Protein AF-A0A9E5P8P9-F1 (afdb_monomer_lite)

Secondary structure (DSSP, 8-state):
-HHHHHHHHHHHHHHSTT----B-----EE-TTT--EE-SSHHHHHHHHHHHHHHHHTT--BEEE-S----SSSSHHHHHHHHHHHHHHHHHT-SEEET-SS--GGGT--

Foldseek 3Di:
DQVVLVVVVVVVCVVPNPPDDASEDQDWDADPVPRATALFDPVNLQVQLVQLLVCVVVVGQHEGEALAELDPDPDPRSVVRRVSSVVSCVVSPHRHYPPNDDHYNRNPND

Sequence (110 aa):
STAETLAALVEVNVLAPGHPMIFSNWPFVIDLRTGAFSGSGGEISLLNAAAAQIANHLGLPSGVAASMADAKAVDAQMGSEKALSALAAGLAGGNMIYESSGMMASLLGV

Radius of gyration: 14.92 Å; chains: 1; bounding box: 32×27×44 Å

Structure (mmCIF, N/CA/C/O backbone):
data_AF-A0A9E5P8P9-F1
#
_entry.id   AF-A0A9E5P8P9-F1
#
loop_
_atom_site.group_PDB
_atom_site.id
_atom_site.type_symbol
_atom_site.label_atom_id
_atom_site.label_alt_id
_atom_site.label_comp_id
_atom_site.label_asym_id
_atom_site.label_entity_id
_atom_site.label_seq_id
_atom_site.pdbx_PDB_ins_code
_atom_site.Cartn_x
_atom_site.Cartn_y
_atom_site.Cartn_z
_atom_site.occupancy
_atom_site.B_iso_or_equiv
_atom_site.auth_seq_id
_atom_site.auth_comp_id
_atom_site.auth_asym_id
_atom_site.auth_atom_id
_atom_site.pdbx_PDB_model_num
ATOM 1 N N . SER A 1 1 ? -9.403 -5.961 1.887 1.00 85.31 1 SER A N 1
ATOM 2 C CA . SER A 1 1 ? -10.479 -4.953 1.721 1.00 85.31 1 SER A CA 1
ATOM 3 C C . SER A 1 1 ? -10.549 -4.043 2.946 1.00 85.31 1 SER A C 1
ATOM 5 O O . SER A 1 1 ? -10.309 -4.532 4.040 1.00 85.31 1 SER A O 1
ATOM 7 N N . THR A 1 2 ? -10.895 -2.750 2.818 1.00 94.12 2 THR A N 1
ATOM 8 C CA . THR A 1 2 ? -11.084 -1.847 3.983 1.00 94.12 2 THR A CA 1
ATOM 9 C C . THR A 1 2 ? -12.104 -2.403 4.978 1.00 94.12 2 THR A C 1
ATOM 11 O O . THR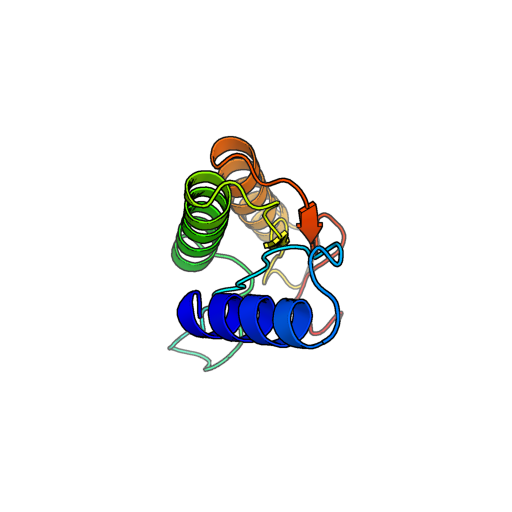 A 1 2 ? -11.887 -2.331 6.184 1.00 94.12 2 THR A O 1
ATOM 14 N N . ALA A 1 3 ? -13.189 -3.005 4.480 1.00 95.50 3 ALA A N 1
ATOM 15 C CA . ALA A 1 3 ? -14.208 -3.624 5.325 1.00 95.50 3 ALA A CA 1
ATOM 16 C C . ALA A 1 3 ? -13.649 -4.798 6.146 1.00 95.50 3 ALA A C 1
ATOM 18 O O . ALA A 1 3 ? -13.954 -4.917 7.328 1.00 95.50 3 ALA A O 1
ATOM 19 N N . GLU A 1 4 ? -12.789 -5.627 5.550 1.00 95.50 4 GLU A N 1
ATOM 20 C CA . GLU A 1 4 ? -12.144 -6.749 6.247 1.00 95.50 4 GLU A CA 1
ATOM 21 C C . GLU A 1 4 ? -11.193 -6.253 7.339 1.00 95.50 4 GLU A C 1
ATOM 23 O O . GLU A 1 4 ? -11.233 -6.745 8.462 1.00 95.50 4 GLU A O 1
ATOM 28 N N . THR A 1 5 ? -10.372 -5.241 7.045 1.00 95.31 5 THR A N 1
ATOM 29 C CA . THR A 1 5 ? -9.432 -4.687 8.030 1.00 95.31 5 THR A CA 1
ATOM 30 C C . THR A 1 5 ? -10.166 -3.990 9.181 1.00 95.31 5 THR A C 1
ATOM 32 O O . THR A 1 5 ? -9.739 -4.092 10.329 1.00 95.31 5 THR A O 1
ATOM 35 N N . LEU A 1 6 ? -11.308 -3.343 8.914 1.00 96.00 6 LEU A N 1
ATOM 36 C CA . LEU A 1 6 ? -12.192 -2.816 9.960 1.00 96.00 6 LEU A CA 1
ATOM 37 C C . LEU A 1 6 ? -12.826 -3.929 10.799 1.00 96.00 6 LEU A C 1
ATOM 39 O O . LEU A 1 6 ? -12.894 -3.797 12.018 1.00 96.00 6 LEU A O 1
ATOM 43 N N . ALA A 1 7 ? -13.265 -5.025 10.179 1.00 96.81 7 ALA A N 1
ATOM 44 C CA . ALA A 1 7 ? -13.801 -6.167 10.914 1.00 96.81 7 ALA A CA 1
ATOM 45 C C . ALA A 1 7 ? -12.744 -6.762 11.860 1.00 96.81 7 ALA A C 1
ATOM 47 O O . ALA A 1 7 ? -13.033 -6.965 13.037 1.00 96.81 7 ALA A O 1
ATOM 48 N N . ALA A 1 8 ? -11.506 -6.932 11.384 1.00 95.62 8 ALA A N 1
ATOM 49 C CA . ALA A 1 8 ? -10.387 -7.386 12.208 1.00 95.62 8 ALA A CA 1
ATOM 50 C C . ALA A 1 8 ? -10.059 -6.402 13.346 1.00 95.62 8 ALA A C 1
ATOM 52 O O . ALA A 1 8 ? -9.803 -6.822 14.472 1.00 95.62 8 ALA A O 1
ATOM 53 N N . LEU A 1 9 ? -10.113 -5.087 13.090 1.00 96.06 9 LEU A N 1
ATOM 54 C CA . LEU A 1 9 ? -9.957 -4.069 14.136 1.00 96.06 9 LEU A CA 1
ATOM 55 C C . 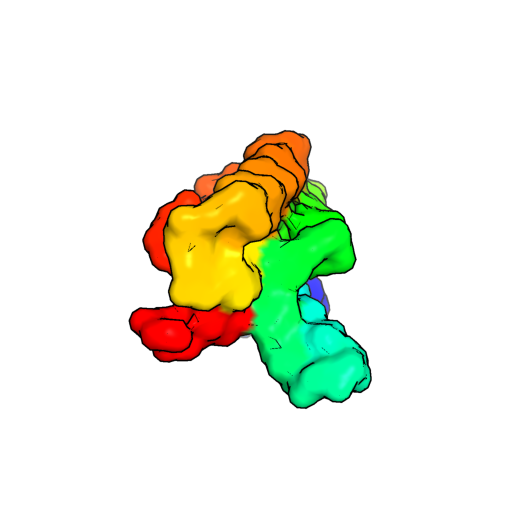LEU A 1 9 ? -11.002 -4.226 15.241 1.00 96.06 9 LEU A C 1
ATOM 57 O O . LEU A 1 9 ? -10.662 -4.198 16.423 1.00 96.06 9 LEU A O 1
ATOM 61 N N . VAL A 1 10 ? -12.267 -4.389 14.853 1.00 96.44 10 VAL A N 1
ATOM 62 C CA . VAL A 1 10 ? -13.372 -4.579 15.795 1.00 96.44 10 VAL A CA 1
ATOM 63 C C . VAL A 1 10 ? -13.174 -5.864 16.592 1.00 96.44 10 VAL A C 1
ATOM 65 O O . VAL A 1 10 ? -13.304 -5.832 17.811 1.00 96.44 10 VAL A O 1
ATOM 68 N N . GLU A 1 11 ? -12.809 -6.966 15.939 1.00 97.25 11 GLU A N 1
ATOM 69 C CA . GLU A 1 11 ? -12.560 -8.253 16.595 1.00 97.25 11 GLU A CA 1
ATOM 70 C C . GLU A 1 11 ? -11.446 -8.161 17.647 1.00 97.25 11 GLU A C 1
ATOM 72 O O . GLU A 1 11 ? -11.648 -8.543 18.802 1.00 97.25 11 GLU A O 1
ATOM 77 N N . VAL A 1 12 ? -10.299 -7.573 17.292 1.00 97.06 12 VAL A N 1
ATOM 78 C CA . VAL A 1 12 ? -9.187 -7.351 18.231 1.00 97.06 12 VAL A CA 1
ATOM 79 C C . VAL A 1 12 ? -9.640 -6.498 19.414 1.00 97.06 12 VAL A C 1
ATOM 81 O O . VAL A 1 12 ? -9.337 -6.818 20.563 1.00 97.06 12 VAL A O 1
ATOM 84 N N . ASN A 1 13 ? -10.416 -5.444 19.158 1.00 96.31 13 ASN A N 1
ATOM 85 C CA . ASN A 1 13 ? -10.883 -4.543 20.205 1.00 96.31 13 ASN A CA 1
ATOM 86 C C . ASN A 1 13 ? -11.969 -5.169 21.105 1.00 96.31 13 ASN A C 1
ATOM 88 O O . ASN A 1 13 ? -12.115 -4.750 22.251 1.00 96.31 13 ASN A O 1
ATOM 92 N N . VAL A 1 14 ? -12.711 -6.175 20.623 1.00 97.94 14 VAL A N 1
ATOM 93 C CA . VAL A 1 14 ? -13.634 -6.982 21.446 1.00 97.94 14 VAL A CA 1
ATOM 94 C C . VAL A 1 14 ? -12.857 -7.866 22.424 1.00 97.94 14 VAL A C 1
ATOM 96 O O . VAL A 1 14 ? -13.271 -8.006 23.573 1.00 97.94 14 VAL A O 1
ATOM 99 N N . LEU A 1 15 ? -11.731 -8.443 21.993 1.00 97.88 15 LEU A N 1
ATOM 100 C CA . LEU A 1 15 ? -10.892 -9.301 22.836 1.00 97.88 15 LEU A CA 1
ATOM 101 C C . LEU A 1 15 ? -10.042 -8.501 23.831 1.00 97.88 15 LEU A C 1
ATOM 103 O O . LEU A 1 15 ? -9.922 -8.881 24.995 1.00 97.88 15 LEU A O 1
ATOM 107 N N . ALA A 1 16 ? -9.444 -7.402 23.374 1.00 97.62 16 ALA A N 1
ATOM 108 C CA . ALA A 1 16 ? -8.582 -6.538 24.166 1.00 97.62 16 ALA A CA 1
ATOM 109 C C . ALA A 1 16 ? -8.785 -5.070 23.750 1.00 97.62 16 ALA A C 1
ATOM 111 O O . ALA A 1 16 ? -8.144 -4.597 22.804 1.00 97.62 16 ALA A O 1
ATOM 112 N N . PRO A 1 17 ? -9.661 -4.325 24.450 1.00 97.06 17 PRO A N 1
ATOM 113 C CA . PRO A 1 17 ? -9.920 -2.927 24.137 1.00 97.06 17 PRO A CA 1
ATOM 114 C C . PRO A 1 17 ? -8.641 -2.083 24.138 1.00 97.06 17 PRO A C 1
ATOM 116 O O . PRO A 1 17 ? -7.875 -2.098 25.101 1.00 97.06 17 PRO A O 1
ATOM 119 N N . GLY A 1 18 ? -8.419 -1.332 23.058 1.00 93.69 18 GLY A N 1
ATOM 120 C CA . GLY A 1 18 ? -7.250 -0.464 22.899 1.00 93.69 18 GLY A CA 1
ATOM 121 C C . GLY A 1 18 ? -5.945 -1.185 22.546 1.00 93.69 18 GLY A C 1
ATOM 122 O O . GLY A 1 18 ? -4.882 -0.570 22.639 1.00 93.69 18 GLY A O 1
ATOM 123 N N . HIS A 1 19 ? -5.988 -2.464 22.153 1.00 96.50 19 HIS A N 1
ATOM 124 C CA . HIS A 1 19 ? -4.787 -3.176 21.718 1.00 96.50 19 HIS A CA 1
ATOM 125 C C . HIS A 1 19 ? -4.136 -2.487 20.498 1.00 96.50 19 HIS A C 1
ATOM 127 O O . HIS A 1 19 ? -4.839 -2.183 19.530 1.00 96.50 19 HIS A O 1
ATOM 133 N N . PRO A 1 20 ? -2.809 -2.245 20.506 1.00 93.88 20 PRO A N 1
ATOM 134 C CA . PRO A 1 20 ? -2.119 -1.623 19.379 1.00 93.88 20 PRO A CA 1
ATOM 135 C C . PRO A 1 20 ? -2.242 -2.457 18.103 1.00 93.88 20 PRO A C 1
ATOM 137 O O . PRO A 1 20 ? -1.954 -3.652 18.105 1.00 93.88 20 PRO A O 1
ATOM 140 N N . MET A 1 21 ? -2.626 -1.825 16.996 1.00 93.94 21 MET A N 1
ATOM 141 C CA . MET A 1 21 ? -2.758 -2.493 15.703 1.00 93.94 21 MET A CA 1
ATOM 142 C C . MET A 1 21 ? -2.446 -1.528 14.557 1.00 93.94 21 MET A C 1
ATOM 144 O O . MET A 1 21 ? -2.665 -0.323 14.674 1.00 93.94 21 MET A O 1
ATOM 148 N N . ILE A 1 22 ? -1.910 -2.065 13.460 1.00 94.88 22 ILE A N 1
ATOM 149 C CA . ILE A 1 22 ? -1.622 -1.321 12.230 1.00 94.88 22 ILE A CA 1
ATOM 150 C C . ILE A 1 22 ? -2.722 -1.615 11.222 1.00 94.88 22 ILE A C 1
ATOM 152 O O . ILE A 1 22 ? -2.899 -2.761 10.805 1.00 94.88 22 ILE A O 1
ATOM 156 N N . PHE A 1 23 ? -3.439 -0.574 10.805 1.00 95.56 23 PHE A N 1
ATOM 157 C CA . PHE A 1 23 ? -4.502 -0.699 9.824 1.00 95.56 23 PHE A CA 1
ATOM 158 C C . PHE A 1 23 ? -3.888 -0.891 8.438 1.00 95.56 23 PHE A C 1
ATOM 160 O O . PHE A 1 23 ? -3.468 0.060 7.778 1.00 95.56 23 PHE A O 1
ATOM 167 N N . SER A 1 24 ? -3.798 -2.152 8.025 1.00 91.31 24 SER A N 1
ATOM 168 C CA . SER A 1 24 ? -3.044 -2.565 6.847 1.00 91.31 24 SER A CA 1
ATOM 169 C C . SER A 1 24 ? -3.953 -3.293 5.863 1.00 91.31 24 SER A C 1
ATOM 171 O O . SER A 1 24 ? -4.099 -4.514 5.905 1.00 91.31 24 SER A O 1
ATOM 173 N N . ASN A 1 25 ? -4.629 -2.543 4.991 1.00 87.50 25 ASN A N 1
ATOM 174 C CA . ASN A 1 25 ? -5.375 -3.125 3.880 1.00 87.50 25 ASN A CA 1
ATOM 175 C C . ASN A 1 25 ? -4.512 -3.058 2.617 1.00 87.50 25 ASN A C 1
ATOM 177 O O . ASN A 1 25 ? -4.305 -1.979 2.078 1.00 87.50 25 ASN A O 1
ATOM 181 N N . TRP A 1 26 ? -4.023 -4.203 2.137 1.00 87.88 26 TRP A N 1
ATOM 182 C CA . TRP A 1 26 ? -3.197 -4.266 0.927 1.00 87.88 26 TRP A CA 1
ATOM 183 C C . TRP A 1 26 ? -4.034 -4.670 -0.283 1.00 87.88 26 TRP A C 1
ATOM 185 O O . TRP A 1 26 ? -4.384 -5.843 -0.437 1.00 87.88 26 TRP A O 1
ATOM 195 N N . PRO A 1 27 ? -4.409 -3.710 -1.138 1.00 89.00 27 PRO A N 1
ATOM 196 C CA . PRO A 1 27 ? -4.988 -4.027 -2.426 1.00 89.00 27 PRO A CA 1
ATOM 197 C C . PRO A 1 27 ? -3.895 -4.522 -3.375 1.0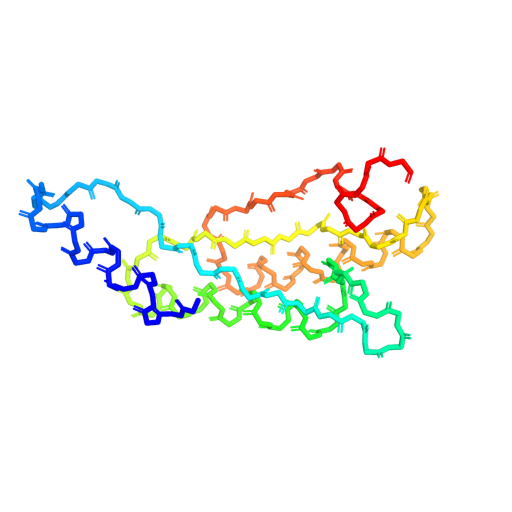0 89.00 27 PRO A C 1
ATOM 199 O O . PRO A 1 27 ? -2.854 -3.886 -3.543 1.00 89.00 27 PRO A O 1
ATOM 202 N N . PHE A 1 28 ? -4.170 -5.647 -4.024 1.00 88.44 28 PHE A N 1
ATOM 203 C CA . PHE A 1 28 ? -3.287 -6.250 -5.009 1.00 88.44 28 PHE A CA 1
ATOM 204 C C . PHE A 1 28 ? -3.941 -6.277 -6.383 1.00 88.44 28 PHE A C 1
ATOM 206 O O . PHE A 1 28 ? -5.166 -6.327 -6.505 1.00 88.44 28 PHE A O 1
ATOM 213 N N . VAL A 1 29 ? -3.099 -6.248 -7.411 1.00 91.38 29 VAL A N 1
ATOM 214 C CA . VAL A 1 29 ? -3.500 -6.257 -8.815 1.00 91.38 29 VAL A CA 1
ATOM 215 C C . VAL A 1 29 ? -2.923 -7.501 -9.481 1.00 91.38 29 VAL A C 1
ATOM 217 O O . VAL A 1 29 ? -1.864 -7.999 -9.097 1.00 91.38 29 VAL A O 1
ATOM 220 N N . ILE A 1 30 ? -3.648 -8.013 -10.470 1.00 92.44 30 ILE A N 1
ATOM 221 C CA . ILE A 1 30 ? -3.205 -9.114 -11.323 1.00 92.44 30 ILE A CA 1
ATOM 222 C C . ILE A 1 30 ? -2.962 -8.594 -12.740 1.00 92.44 30 ILE A C 1
ATOM 224 O O . ILE A 1 30 ? -3.735 -7.778 -13.245 1.00 92.44 30 ILE A O 1
ATOM 228 N N . ASP A 1 31 ? -1.918 -9.087 -13.400 1.00 90.31 31 ASP A N 1
ATOM 229 C CA . ASP A 1 31 ? -1.745 -8.889 -14.839 1.00 90.31 31 ASP A CA 1
ATOM 230 C C . ASP A 1 31 ? -2.768 -9.771 -15.570 1.00 90.31 31 ASP A C 1
ATOM 232 O O . ASP A 1 31 ? -2.689 -10.997 -15.541 1.00 90.31 31 ASP A O 1
ATOM 236 N N . LEU A 1 32 ? -3.733 -9.154 -16.255 1.00 92.81 32 LEU A N 1
ATOM 237 C CA . LEU A 1 32 ? -4.812 -9.865 -16.951 1.00 92.81 32 LEU A CA 1
ATOM 238 C C . LEU A 1 32 ? -4.339 -10.736 -18.124 1.00 92.81 32 LEU A C 1
ATOM 240 O O . LEU A 1 32 ? -5.057 -11.645 -18.535 1.00 92.81 32 LEU A O 1
ATOM 244 N N . ARG A 1 33 ? -3.153 -10.478 -18.681 1.00 91.31 33 ARG A N 1
ATOM 245 C CA . ARG A 1 33 ? -2.585 -11.273 -19.777 1.00 91.31 33 ARG A CA 1
ATOM 246 C C . ARG A 1 33 ? -1.921 -12.546 -19.265 1.00 91.31 33 ARG A C 1
ATOM 248 O O . ARG A 1 33 ? -1.975 -13.563 -19.949 1.00 91.31 33 ARG A O 1
ATOM 255 N N . THR A 1 34 ? -1.260 -12.483 -18.111 1.00 89.44 34 THR A N 1
ATOM 256 C CA . THR A 1 34 ? -0.475 -13.608 -17.570 1.00 89.44 34 THR A CA 1
ATOM 257 C C . THR A 1 34 ? -1.164 -14.318 -16.407 1.00 89.44 34 THR A C 1
ATOM 259 O O . THR A 1 34 ? -0.809 -15.449 -16.088 1.00 89.44 34 THR A O 1
ATOM 262 N N . GLY A 1 35 ? -2.143 -13.671 -15.772 1.00 88.94 35 GLY A N 1
ATOM 263 C CA . GLY A 1 35 ? -2.756 -14.103 -14.518 1.00 88.94 35 GLY A CA 1
ATOM 264 C C . GLY A 1 35 ? -1.828 -13.982 -13.306 1.00 88.94 35 GLY A C 1
ATOM 265 O O . GLY A 1 35 ? -2.205 -14.405 -12.215 1.00 88.94 35 GLY A O 1
ATOM 266 N N . ALA A 1 36 ? -0.617 -13.444 -13.482 1.00 87.75 36 ALA A N 1
ATOM 267 C CA . ALA A 1 36 ? 0.360 -13.321 -12.414 1.00 87.75 36 ALA A CA 1
ATOM 268 C C . ALA A 1 36 ? 0.022 -12.154 -11.479 1.00 87.75 36 ALA A C 1
ATOM 270 O O . ALA A 1 36 ? -0.651 -11.191 -11.855 1.00 87.75 36 ALA A O 1
ATOM 271 N N . PHE A 1 37 ? 0.537 -12.238 -10.256 1.00 88.06 37 PHE A N 1
ATOM 272 C CA . PHE A 1 37 ? 0.584 -11.100 -9.353 1.00 88.06 37 PHE A CA 1
ATOM 273 C C . PHE A 1 37 ? 1.392 -9.953 -9.984 1.00 88.06 37 PHE A C 1
ATOM 275 O O . PHE A 1 37 ? 2.481 -10.192 -10.499 1.00 88.06 37 PHE A O 1
ATOM 282 N N . SER A 1 38 ? 0.861 -8.730 -9.922 1.00 88.12 38 SER A N 1
ATOM 283 C CA . SER A 1 38 ? 1.548 -7.505 -10.340 1.00 88.12 38 SER A CA 1
ATOM 284 C C . SER A 1 38 ? 1.847 -6.684 -9.091 1.00 88.12 38 SER A C 1
ATOM 286 O O . SER A 1 38 ? 0.949 -6.061 -8.520 1.00 88.12 38 SER A O 1
ATOM 288 N N . GLY A 1 39 ? 3.101 -6.721 -8.638 1.00 84.31 39 GLY A N 1
ATOM 289 C CA . GLY A 1 39 ? 3.570 -5.954 -7.481 1.00 84.31 39 GLY A CA 1
ATOM 290 C C . GLY A 1 39 ? 3.822 -4.489 -7.804 1.00 84.31 39 GLY A C 1
ATOM 291 O O . GLY A 1 39 ? 3.903 -3.659 -6.903 1.00 84.31 39 GLY A O 1
ATOM 292 N N . SER A 1 40 ? 3.915 -4.162 -9.086 1.00 80.88 40 SER A N 1
ATOM 293 C CA . SER A 1 40 ? 4.145 -2.817 -9.577 1.00 80.88 40 SER A CA 1
ATOM 294 C C . SER A 1 40 ? 3.063 -2.386 -10.569 1.00 80.88 40 SER A C 1
ATOM 296 O O . SER A 1 40 ? 2.175 -3.161 -10.933 1.00 80.88 40 SER A O 1
ATOM 298 N N . GLY A 1 41 ? 3.101 -1.110 -10.958 1.00 88.56 41 GLY A N 1
ATOM 299 C CA . GLY A 1 41 ? 2.133 -0.502 -11.870 1.00 88.56 41 GLY A CA 1
ATOM 300 C C . GLY A 1 41 ? 1.407 0.700 -11.270 1.00 88.56 41 GLY A C 1
ATOM 301 O O . GLY A 1 41 ? 1.507 1.000 -10.073 1.00 88.56 41 GLY A O 1
ATOM 302 N N . GLY A 1 42 ? 0.681 1.420 -12.124 1.00 92.00 42 GLY A N 1
ATOM 303 C CA . GLY A 1 42 ? -0.067 2.609 -11.718 1.00 92.00 42 GLY A CA 1
ATOM 304 C C . GLY A 1 42 ? -1.258 2.257 -10.831 1.00 92.00 42 GLY A C 1
ATOM 305 O O . GLY A 1 42 ? -1.506 2.928 -9.833 1.00 92.00 42 GLY A O 1
ATOM 306 N N . GLU A 1 43 ? -1.946 1.165 -11.152 1.00 93.31 43 GLU A N 1
ATOM 307 C CA . GLU A 1 43 ? -3.123 0.671 -10.447 1.00 93.31 43 GLU A CA 1
ATOM 308 C C . GLU A 1 43 ? -2.782 0.306 -9.004 1.00 93.31 43 GLU A C 1
ATOM 310 O O . GLU A 1 43 ? -3.400 0.828 -8.077 1.00 93.31 43 GLU A O 1
ATOM 315 N N . ILE A 1 44 ? -1.760 -0.530 -8.788 1.00 92.81 44 ILE A N 1
ATOM 316 C CA . ILE A 1 44 ? -1.366 -0.937 -7.435 1.00 92.81 44 ILE A CA 1
ATOM 317 C C . ILE A 1 44 ? -0.808 0.238 -6.622 1.00 92.81 44 ILE A C 1
ATOM 319 O O . ILE A 1 44 ? -1.103 0.347 -5.430 1.00 92.81 44 ILE A O 1
ATOM 323 N N . SER A 1 45 ? -0.076 1.159 -7.261 1.00 94.06 45 SER A N 1
ATOM 324 C CA . SER A 1 45 ? 0.446 2.367 -6.607 1.00 94.06 45 SER A CA 1
ATOM 325 C C . SER A 1 45 ? -0.686 3.295 -6.158 1.00 94.06 45 SER A C 1
ATOM 327 O O . SER A 1 45 ? -0.686 3.768 -5.022 1.00 94.06 45 SER A O 1
ATOM 329 N N . LEU A 1 46 ? -1.686 3.519 -7.017 1.00 95.38 46 LEU A N 1
ATOM 330 C CA . LEU A 1 46 ? -2.866 4.323 -6.698 1.00 95.38 46 LEU A CA 1
ATOM 331 C C . LEU A 1 46 ? -3.695 3.683 -5.581 1.00 95.38 46 LEU A C 1
ATOM 333 O O . LEU A 1 46 ? -4.125 4.371 -4.657 1.00 95.38 46 LEU A O 1
ATOM 337 N N . LEU A 1 47 ? -3.907 2.368 -5.649 1.00 95.12 47 LEU A N 1
ATOM 338 C CA . LEU A 1 47 ? -4.691 1.640 -4.658 1.00 95.12 47 LEU A CA 1
ATOM 339 C C . LEU A 1 47 ? -4.016 1.648 -3.275 1.00 95.12 47 LEU A C 1
ATOM 341 O O . LEU A 1 47 ? -4.700 1.868 -2.276 1.00 95.12 47 LEU A O 1
ATOM 345 N N . ASN A 1 48 ? -2.692 1.472 -3.196 1.00 94.69 48 ASN A N 1
ATOM 346 C CA . ASN A 1 48 ? -1.957 1.563 -1.926 1.00 94.69 48 ASN A CA 1
ATOM 347 C C . ASN A 1 48 ? -1.900 3.002 -1.388 1.00 94.69 48 ASN A C 1
ATOM 349 O O . ASN A 1 48 ? -2.053 3.210 -0.185 1.00 94.69 48 ASN A O 1
ATOM 353 N N . ALA A 1 49 ? -1.772 4.010 -2.256 1.00 95.62 49 ALA A N 1
ATOM 354 C CA . ALA A 1 49 ? -1.891 5.410 -1.848 1.00 95.62 49 ALA A CA 1
ATOM 355 C C . ALA A 1 49 ? -3.282 5.717 -1.260 1.00 95.62 49 ALA A C 1
ATOM 357 O O . ALA A 1 49 ? -3.392 6.326 -0.196 1.00 95.62 49 ALA A O 1
ATOM 358 N N . ALA A 1 50 ? -4.351 5.237 -1.901 1.00 95.94 50 ALA A N 1
ATOM 359 C CA . ALA A 1 50 ? -5.709 5.369 -1.382 1.00 95.94 50 ALA A CA 1
ATOM 360 C C . ALA A 1 50 ? -5.891 4.624 -0.047 1.00 95.94 50 ALA A C 1
ATOM 362 O O . ALA A 1 50 ? -6.535 5.148 0.859 1.00 95.94 50 ALA A O 1
ATOM 363 N N . ALA A 1 51 ? -5.293 3.438 0.113 1.00 95.81 51 ALA A N 1
ATOM 364 C CA . ALA A 1 51 ? -5.312 2.697 1.375 1.00 95.81 51 ALA A CA 1
ATOM 365 C C . ALA A 1 51 ? -4.674 3.497 2.524 1.00 95.81 51 ALA A C 1
ATOM 367 O O . ALA A 1 51 ? -5.279 3.614 3.591 1.00 95.81 51 ALA A O 1
ATOM 368 N N . ALA A 1 52 ? -3.512 4.119 2.286 1.00 96.31 52 ALA A N 1
ATOM 369 C CA . ALA A 1 52 ? -2.878 5.005 3.262 1.00 96.31 52 ALA A CA 1
ATOM 370 C C . ALA A 1 52 ? -3.796 6.178 3.634 1.00 96.31 52 ALA A C 1
ATOM 372 O O . ALA A 1 52 ? -4.020 6.443 4.815 1.00 96.31 52 ALA A O 1
ATOM 373 N N . GLN A 1 53 ? -4.389 6.842 2.637 1.00 96.88 53 GLN A N 1
ATOM 374 C CA . GLN A 1 53 ? -5.297 7.968 2.868 1.00 96.88 53 GLN A CA 1
ATOM 375 C C . GLN A 1 53 ? -6.556 7.567 3.645 1.00 96.88 53 GLN A C 1
ATOM 377 O O . GLN A 1 53 ? -6.994 8.323 4.508 1.00 96.88 53 GLN A O 1
ATOM 382 N N . ILE A 1 54 ? -7.121 6.385 3.386 1.00 96.81 54 ILE A N 1
ATOM 383 C CA . ILE A 1 54 ? -8.274 5.865 4.132 1.00 96.81 54 ILE A CA 1
ATOM 384 C C . ILE A 1 54 ? -7.903 5.625 5.597 1.00 96.81 54 ILE A C 1
ATOM 386 O O . ILE A 1 54 ? -8.632 6.075 6.478 1.00 96.81 54 ILE A O 1
ATOM 390 N N . ALA A 1 55 ? -6.776 4.962 5.879 1.00 95.94 55 ALA A N 1
ATOM 391 C CA . ALA A 1 55 ? -6.361 4.726 7.263 1.00 95.94 55 ALA A CA 1
ATOM 392 C C .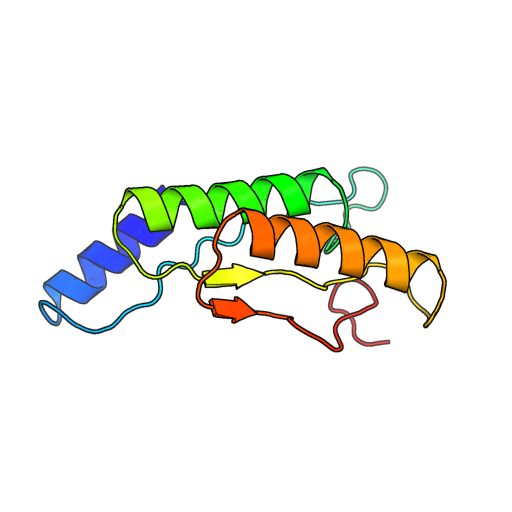 ALA A 1 55 ? -6.109 6.052 8.002 1.00 95.94 55 ALA A C 1
ATOM 394 O O . ALA A 1 55 ? -6.609 6.253 9.109 1.00 95.94 55 ALA A O 1
ATOM 395 N N . ASN A 1 56 ? -5.431 6.992 7.337 1.00 95.44 56 ASN 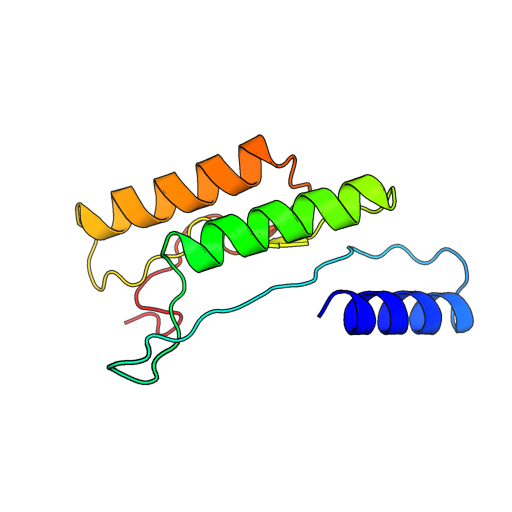A N 1
ATOM 396 C CA . ASN A 1 56 ? -5.174 8.331 7.861 1.00 95.44 56 ASN A CA 1
ATOM 397 C C . ASN A 1 56 ? -6.477 9.104 8.125 1.00 95.44 56 ASN A C 1
ATOM 399 O O . ASN A 1 56 ? -6.604 9.757 9.158 1.00 95.44 56 ASN A O 1
ATOM 403 N N . HIS A 1 57 ? -7.471 9.000 7.236 1.00 96.62 57 HIS A N 1
ATOM 404 C CA . HIS A 1 57 ? -8.791 9.608 7.427 1.00 96.62 57 HIS A CA 1
ATOM 405 C C . HIS A 1 57 ? -9.539 9.025 8.635 1.00 96.62 57 HIS A C 1
ATOM 407 O O . HIS A 1 57 ? -10.251 9.749 9.327 1.00 96.62 57 HIS A O 1
ATOM 413 N N . LEU A 1 58 ? -9.347 7.735 8.919 1.00 95.88 58 LEU A N 1
ATOM 414 C CA . LEU A 1 58 ? -9.887 7.065 10.103 1.00 95.88 58 LEU A CA 1
ATOM 415 C C . LEU A 1 58 ? -9.083 7.356 11.385 1.00 95.88 58 LEU A C 1
ATOM 417 O O . LEU A 1 58 ? -9.463 6.886 12.455 1.00 95.88 58 LEU A O 1
ATOM 421 N N . GLY A 1 59 ? -7.983 8.114 11.299 1.00 95.44 59 GLY A N 1
ATOM 422 C CA . GLY A 1 59 ? -7.096 8.387 12.431 1.00 95.44 59 GLY A CA 1
ATOM 423 C C . GLY A 1 59 ? -6.313 7.159 12.905 1.00 95.44 59 GLY A C 1
ATOM 424 O O . GLY A 1 59 ? -5.914 7.100 14.067 1.00 95.44 59 GLY A O 1
ATOM 425 N N . LEU A 1 60 ? -6.116 6.170 12.029 1.00 95.81 60 LEU A N 1
ATOM 426 C CA . LEU A 1 60 ? -5.426 4.917 12.328 1.00 95.81 60 LEU A CA 1
ATOM 427 C C . LEU A 1 60 ? -4.042 4.882 11.662 1.00 95.81 60 LEU A C 1
ATOM 429 O O . LEU A 1 60 ? -3.890 5.396 10.553 1.00 95.81 60 LEU A O 1
ATOM 433 N N . PRO A 1 61 ? -3.033 4.245 12.288 1.00 95.81 61 PRO A N 1
ATOM 434 C CA . PRO A 1 61 ? -1.727 4.070 11.664 1.00 95.81 61 PRO A CA 1
ATOM 435 C C . PRO A 1 61 ? -1.851 3.169 10.432 1.00 95.81 61 PRO A C 1
ATOM 437 O O . PRO A 1 61 ? -2.252 2.009 10.536 1.00 95.81 61 PRO A O 1
ATOM 440 N N . SER A 1 62 ? -1.495 3.708 9.269 1.00 95.62 62 SER A N 1
ATOM 441 C CA . SER A 1 62 ? -1.531 2.997 7.994 1.00 95.62 62 SER A CA 1
ATOM 442 C C . SER A 1 62 ? -0.393 1.987 7.857 1.00 95.62 62 SER A C 1
ATOM 444 O O . SER A 1 62 ? 0.764 2.260 8.188 1.00 95.62 62 SER A O 1
ATOM 446 N N . GLY A 1 63 ? -0.731 0.829 7.300 1.00 95.31 63 GLY A N 1
ATOM 447 C CA . GLY A 1 63 ? 0.207 -0.154 6.787 1.00 95.31 63 GLY A CA 1
ATOM 448 C C . GLY A 1 63 ? 0.005 -0.348 5.287 1.00 95.31 63 GLY A C 1
ATOM 449 O O . GLY A 1 63 ? -1.070 -0.765 4.863 1.00 95.31 63 GLY A O 1
ATOM 450 N N . VAL A 1 64 ? 1.015 -0.040 4.474 1.00 93.88 64 VAL A N 1
ATOM 451 C CA . VAL A 1 64 ? 0.913 -0.127 3.006 1.00 93.88 64 VAL A CA 1
ATOM 452 C C . VAL A 1 64 ? 2.164 -0.726 2.386 1.00 93.88 64 VAL A C 1
ATOM 454 O O . VAL A 1 64 ? 3.260 -0.589 2.931 1.00 93.88 64 VAL A O 1
ATOM 457 N N . ALA A 1 65 ? 2.007 -1.376 1.237 1.00 92.06 65 ALA A N 1
ATOM 458 C CA . ALA A 1 65 ? 3.133 -1.866 0.456 1.00 92.06 65 ALA A CA 1
ATOM 459 C C . ALA A 1 65 ? 3.622 -0.803 -0.532 1.00 92.06 65 ALA A C 1
ATOM 461 O O . ALA A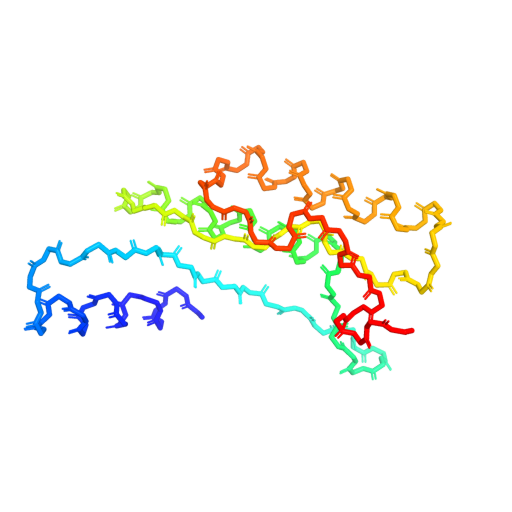 1 65 ? 2.825 -0.081 -1.137 1.00 92.06 65 ALA A O 1
ATOM 462 N N . ALA A 1 66 ? 4.938 -0.725 -0.710 1.00 92.75 66 ALA A N 1
ATOM 463 C CA . ALA A 1 66 ? 5.574 0.079 -1.746 1.00 92.75 66 ALA A CA 1
ATOM 464 C C . ALA A 1 66 ? 6.912 -0.550 -2.152 1.00 92.75 66 ALA A C 1
ATOM 466 O O . ALA A 1 66 ? 7.354 -1.510 -1.535 1.00 92.75 66 ALA A O 1
ATOM 467 N N . SER A 1 67 ? 7.574 0.004 -3.169 1.00 91.50 67 SER A N 1
ATOM 468 C CA . SER A 1 67 ? 8.921 -0.406 -3.600 1.00 91.50 67 SER A CA 1
ATOM 469 C C . SER A 1 67 ? 9.044 -1.862 -4.080 1.00 91.50 67 SER A C 1
ATOM 471 O O . SER A 1 67 ? 10.143 -2.427 -4.103 1.00 91.50 67 SER A O 1
ATOM 473 N N . MET A 1 68 ? 7.937 -2.447 -4.532 1.00 91.06 68 MET A N 1
ATOM 474 C CA . MET A 1 68 ? 7.889 -3.755 -5.184 1.00 91.06 68 MET A CA 1
ATOM 475 C C . MET A 1 68 ? 8.132 -3.581 -6.691 1.00 91.06 68 MET A C 1
ATOM 477 O O . MET A 1 68 ? 7.727 -2.577 -7.279 1.00 91.06 68 MET A O 1
ATOM 481 N N . ALA A 1 69 ? 8.798 -4.552 -7.313 1.00 91.75 69 ALA A N 1
ATOM 482 C CA . ALA A 1 69 ? 9.048 -4.568 -8.752 1.00 91.75 69 ALA A CA 1
ATOM 483 C C . ALA A 1 69 ? 8.694 -5.932 -9.352 1.00 91.75 69 ALA A C 1
ATOM 485 O O . ALA A 1 69 ? 8.973 -6.975 -8.753 1.00 91.75 69 ALA A O 1
ATOM 486 N N . ASP A 1 70 ? 8.125 -5.916 -10.551 1.00 90.06 70 ASP A N 1
ATOM 487 C CA . ASP A 1 70 ? 7.886 -7.112 -11.361 1.00 90.06 70 ASP A CA 1
ATOM 488 C C . ASP A 1 70 ? 9.107 -7.445 -12.235 1.00 90.06 70 ASP A C 1
ATOM 490 O O . ASP A 1 70 ? 9.250 -8.566 -12.731 1.00 90.06 70 ASP A O 1
ATOM 494 N N . ALA A 1 71 ? 10.041 -6.495 -12.370 1.00 91.25 71 ALA A N 1
ATOM 495 C CA . ALA A 1 71 ? 11.337 -6.706 -13.000 1.00 91.25 71 ALA A CA 1
ATOM 496 C C . ALA A 1 71 ? 12.090 -7.916 -12.410 1.00 91.25 71 ALA A C 1
ATOM 498 O O . ALA A 1 71 ? 12.189 -8.096 -11.192 1.00 91.25 71 ALA A O 1
ATOM 499 N N . LYS A 1 72 ? 12.673 -8.724 -13.303 1.00 90.00 72 LYS A N 1
ATOM 500 C CA . LYS A 1 72 ? 13.433 -9.947 -12.973 1.00 90.00 72 LYS A CA 1
ATOM 501 C C . LYS A 1 72 ? 14.934 -9.704 -12.809 1.00 90.00 72 LYS A C 1
ATOM 503 O O . LYS A 1 72 ? 15.678 -10.608 -12.452 1.00 90.00 72 LYS A O 1
ATOM 508 N N . ALA A 1 73 ? 15.392 -8.491 -13.092 1.00 91.12 73 ALA A N 1
ATOM 509 C CA . ALA A 1 73 ? 16.782 -8.085 -12.974 1.00 91.12 73 ALA A CA 1
ATOM 510 C C . ALA A 1 73 ? 16.863 -6.664 -12.417 1.00 91.12 73 ALA A C 1
ATOM 512 O O . ALA A 1 73 ? 15.880 -5.925 -12.413 1.00 91.12 73 ALA A O 1
ATOM 513 N N . VAL A 1 74 ? 18.046 -6.279 -11.940 1.00 92.12 74 VAL A N 1
ATOM 514 C CA . VAL A 1 74 ? 18.318 -4.892 -11.549 1.00 92.12 74 VAL A CA 1
ATOM 515 C C . VAL A 1 74 ? 18.510 -4.072 -12.819 1.00 92.12 74 VAL A C 1
ATOM 517 O O . VAL A 1 74 ? 19.599 -4.020 -13.387 1.00 92.12 74 VAL A O 1
ATOM 520 N N . ASP A 1 75 ? 17.424 -3.465 -13.280 1.00 94.69 75 ASP A N 1
ATOM 521 C CA . ASP A 1 75 ? 17.363 -2.698 -14.516 1.00 94.69 75 ASP A CA 1
ATOM 522 C C . ASP A 1 75 ? 16.540 -1.405 -14.352 1.00 94.69 75 ASP A C 1
ATOM 524 O O . ASP A 1 75 ? 16.112 -1.022 -13.256 1.00 94.69 75 ASP A O 1
ATOM 528 N N . ALA A 1 76 ? 16.350 -0.686 -15.460 1.00 95.81 76 ALA A N 1
ATOM 529 C CA . ALA A 1 76 ? 15.576 0.551 -15.474 1.00 95.81 76 ALA A CA 1
ATOM 530 C C . ALA A 1 76 ? 14.096 0.328 -15.115 1.00 95.81 76 ALA A C 1
ATOM 532 O O . ALA A 1 76 ? 13.483 1.212 -14.513 1.00 95.81 76 ALA A O 1
ATOM 533 N N . GLN A 1 77 ? 13.539 -0.845 -15.440 1.00 94.25 77 GLN A N 1
ATOM 534 C CA . GLN A 1 77 ? 12.169 -1.201 -15.084 1.00 94.25 77 GLN A CA 1
ATOM 535 C C . GLN A 1 77 ? 12.043 -1.272 -13.561 1.00 94.25 77 GLN A C 1
ATOM 537 O O . GLN A 1 77 ? 11.227 -0.540 -12.999 1.00 94.25 77 GLN A O 1
ATOM 542 N N . MET A 1 78 ? 12.933 -2.014 -12.889 1.00 93.25 78 MET A N 1
ATOM 543 C CA . MET A 1 78 ? 12.971 -2.088 -11.425 1.00 93.25 78 MET A CA 1
ATOM 544 C C . MET A 1 78 ? 13.059 -0.697 -10.791 1.00 93.25 78 MET A C 1
ATOM 546 O O . MET A 1 78 ? 12.313 -0.387 -9.864 1.00 93.25 78 MET A O 1
ATOM 550 N N . GLY A 1 79 ? 13.964 0.153 -11.287 1.00 93.88 79 GLY A N 1
ATOM 551 C CA . GLY A 1 79 ? 14.118 1.514 -10.774 1.00 93.88 79 GLY A CA 1
ATOM 552 C C . GLY A 1 79 ? 12.827 2.329 -10.889 1.00 93.88 79 GLY A C 1
ATOM 553 O O . GLY A 1 79 ? 12.410 2.961 -9.919 1.00 93.88 79 GLY A O 1
ATOM 554 N N . SER A 1 80 ? 12.174 2.282 -12.054 1.00 94.94 80 SER A N 1
ATOM 555 C CA . SER A 1 80 ? 10.945 3.038 -12.316 1.00 94.94 80 SER A CA 1
ATOM 556 C C . SER A 1 80 ? 9.747 2.556 -11.488 1.00 94.94 80 SER A C 1
ATOM 558 O O . SER A 1 80 ? 9.036 3.375 -10.906 1.00 94.94 80 SER A O 1
ATOM 560 N N . GLU A 1 81 ? 9.563 1.241 -11.367 1.00 94.94 81 GLU A N 1
ATOM 561 C CA . GLU A 1 81 ? 8.468 0.611 -10.621 1.00 94.94 81 GLU A CA 1
ATOM 562 C C . GLU A 1 81 ? 8.561 0.915 -9.121 1.00 94.94 81 GLU A C 1
ATOM 564 O O . GLU A 1 81 ? 7.581 1.323 -8.481 1.00 94.94 81 GLU A O 1
ATOM 569 N N . LYS A 1 82 ? 9.774 0.799 -8.568 1.00 94.06 82 LYS A N 1
ATOM 570 C CA . LYS A 1 82 ? 10.031 1.117 -7.162 1.00 94.06 82 LYS A CA 1
ATOM 571 C C . LYS A 1 82 ? 9.866 2.602 -6.879 1.00 94.06 82 LYS A C 1
ATOM 573 O O . LYS A 1 82 ? 9.229 2.959 -5.895 1.00 94.06 82 LYS A O 1
ATOM 578 N N . ALA A 1 83 ? 10.396 3.467 -7.744 1.00 94.75 83 ALA A N 1
ATOM 579 C CA . ALA A 1 83 ? 10.283 4.912 -7.571 1.00 94.75 83 ALA A CA 1
ATOM 580 C C . ALA A 1 83 ? 8.822 5.382 -7.586 1.00 94.75 83 ALA A C 1
ATOM 582 O O . ALA A 1 83 ? 8.438 6.187 -6.739 1.00 94.75 83 ALA A O 1
ATOM 583 N N . LEU A 1 84 ? 8.004 4.863 -8.508 1.00 95.19 84 LEU A N 1
ATOM 584 C CA . LEU A 1 84 ? 6.594 5.236 -8.622 1.00 95.19 84 LEU A CA 1
ATOM 585 C C . LEU A 1 84 ? 5.815 4.897 -7.346 1.00 95.19 84 LEU A C 1
ATOM 587 O O . LEU A 1 84 ? 5.158 5.765 -6.769 1.00 95.19 84 LEU A O 1
ATOM 591 N N . SER A 1 85 ? 5.908 3.646 -6.898 1.00 94.44 85 SER A N 1
ATOM 592 C CA . SER A 1 85 ? 5.178 3.172 -5.719 1.00 94.44 85 SER A CA 1
ATOM 593 C C . SER A 1 85 ? 5.678 3.828 -4.427 1.00 94.44 85 SER A C 1
ATOM 595 O O . SER A 1 85 ? 4.866 4.250 -3.604 1.00 94.44 85 SER A O 1
ATOM 597 N N . ALA A 1 86 ? 6.996 3.995 -4.265 1.00 95.00 86 ALA A N 1
ATOM 598 C CA . ALA A 1 86 ? 7.583 4.678 -3.113 1.00 95.00 86 ALA A CA 1
ATOM 599 C C . ALA A 1 86 ? 7.146 6.146 -3.030 1.00 95.00 86 ALA A C 1
ATOM 601 O O . ALA A 1 86 ? 6.764 6.625 -1.961 1.00 95.00 86 ALA A O 1
ATOM 602 N N . LEU A 1 87 ? 7.159 6.856 -4.164 1.00 95.81 87 LEU A N 1
ATOM 603 C CA . LEU A 1 87 ? 6.706 8.241 -4.233 1.00 95.81 87 LEU A CA 1
ATOM 604 C C . LEU A 1 87 ? 5.216 8.348 -3.896 1.00 95.81 87 LEU A C 1
ATOM 606 O O . LEU A 1 87 ? 4.835 9.201 -3.097 1.00 95.81 87 LEU A O 1
ATOM 610 N N . ALA A 1 88 ? 4.382 7.472 -4.461 1.00 96.00 88 ALA A N 1
ATOM 611 C CA . ALA A 1 88 ? 2.947 7.457 -4.195 1.00 96.00 88 ALA A CA 1
ATOM 612 C C . ALA A 1 88 ? 2.641 7.213 -2.707 1.00 96.00 88 ALA A C 1
ATOM 614 O O . ALA A 1 88 ? 1.876 7.969 -2.110 1.00 96.00 88 ALA A O 1
ATOM 615 N N . ALA A 1 89 ? 3.279 6.216 -2.087 1.00 95.00 89 ALA A N 1
ATOM 616 C CA . ALA A 1 89 ? 3.093 5.911 -0.670 1.00 95.00 89 ALA A CA 1
ATOM 617 C C . ALA A 1 89 ? 3.587 7.045 0.246 1.00 95.00 89 ALA A C 1
ATOM 619 O O . ALA A 1 89 ? 2.915 7.396 1.219 1.00 95.00 89 ALA A O 1
ATOM 620 N N . GLY A 1 90 ? 4.726 7.660 -0.093 1.00 95.38 90 GLY A N 1
ATOM 621 C CA . GLY A 1 90 ? 5.262 8.813 0.630 1.00 95.38 90 GLY A CA 1
ATOM 622 C C . GLY A 1 90 ? 4.337 10.030 0.563 1.00 95.38 90 GLY A C 1
ATOM 623 O O . GLY A 1 90 ? 4.021 10.623 1.592 1.00 95.38 90 GLY A O 1
ATOM 624 N N . LEU A 1 91 ? 3.839 10.371 -0.631 1.00 97.38 91 LEU A N 1
ATOM 625 C CA . LEU A 1 91 ? 2.910 11.492 -0.829 1.00 97.38 91 LEU A CA 1
ATOM 626 C C . LEU A 1 91 ? 1.532 11.247 -0.197 1.00 97.38 91 LEU A C 1
ATOM 628 O O . LEU A 1 91 ? 0.868 12.198 0.210 1.00 97.38 91 LEU A O 1
ATOM 632 N N . ALA A 1 92 ? 1.101 9.989 -0.096 1.00 97.06 92 ALA A N 1
ATOM 633 C CA . ALA A 1 92 ? -0.149 9.614 0.559 1.00 97.06 92 ALA A CA 1
ATOM 634 C C . ALA A 1 92 ? -0.082 9.652 2.098 1.00 97.06 92 ALA A C 1
ATOM 636 O O . ALA A 1 92 ? -1.122 9.577 2.756 1.00 97.06 92 ALA A O 1
ATOM 637 N N . GLY A 1 93 ? 1.120 9.778 2.671 1.00 96.31 93 GLY A N 1
ATOM 638 C CA . GLY A 1 93 ? 1.334 9.811 4.116 1.00 96.31 93 GLY A CA 1
ATOM 639 C C . GLY A 1 93 ? 1.313 8.430 4.773 1.00 96.31 93 GLY A C 1
ATOM 640 O O . GLY A 1 93 ? 0.770 8.296 5.867 1.00 96.31 93 GLY A O 1
ATOM 641 N N . GLY A 1 94 ? 1.861 7.401 4.117 1.00 95.06 94 GLY A N 1
ATOM 642 C CA . GLY A 1 94 ? 1.991 6.066 4.712 1.00 95.06 94 GLY A CA 1
ATOM 643 C C . GLY A 1 94 ? 2.857 6.065 5.984 1.00 95.06 94 GLY A C 1
ATOM 644 O O . GLY A 1 94 ? 3.914 6.693 6.014 1.00 95.06 94 GLY A O 1
ATOM 645 N N . ASN A 1 95 ? 2.425 5.361 7.038 1.00 95.06 95 ASN A N 1
ATOM 646 C CA . ASN A 1 95 ? 3.127 5.315 8.330 1.00 95.06 95 ASN A CA 1
ATOM 647 C C . ASN A 1 95 ? 4.082 4.120 8.426 1.00 95.06 95 ASN A C 1
ATOM 649 O O . ASN A 1 95 ? 5.240 4.288 8.804 1.00 95.06 95 ASN A O 1
ATOM 653 N N . MET A 1 96 ? 3.606 2.921 8.081 1.00 95.44 96 MET A N 1
ATOM 654 C CA . MET A 1 96 ? 4.428 1.720 7.961 1.00 95.44 96 MET A CA 1
ATOM 655 C C . MET A 1 96 ? 4.475 1.268 6.503 1.00 95.44 96 MET A C 1
ATOM 657 O O . MET A 1 96 ? 3.457 0.875 5.932 1.00 95.44 96 MET A O 1
ATOM 661 N N . ILE A 1 97 ? 5.677 1.320 5.922 1.00 94.06 97 ILE A N 1
ATOM 662 C CA . ILE A 1 97 ? 5.939 0.877 4.552 1.00 94.06 97 ILE A CA 1
ATOM 663 C C . ILE A 1 97 ? 6.517 -0.533 4.582 1.00 94.06 97 ILE A C 1
ATOM 665 O O . ILE A 1 97 ? 7.649 -0.749 5.023 1.00 94.06 97 ILE A O 1
ATOM 669 N N . TYR A 1 98 ? 5.735 -1.482 4.091 1.00 91.38 98 TYR A N 1
ATOM 670 C CA . TYR A 1 98 ? 6.168 -2.851 3.862 1.00 91.38 98 TYR A CA 1
ATOM 671 C C . TYR A 1 98 ? 6.798 -2.995 2.480 1.00 91.38 98 TYR A C 1
ATOM 673 O O . TYR A 1 98 ? 6.552 -2.176 1.595 1.00 91.38 98 TYR A O 1
ATOM 681 N N . GLU A 1 99 ? 7.636 -4.020 2.314 1.00 90.06 99 GLU A N 1
ATOM 682 C CA . GLU A 1 99 ? 8.414 -4.255 1.085 1.00 90.06 99 GLU A CA 1
ATOM 683 C C . GLU A 1 99 ? 9.262 -3.047 0.646 1.00 90.06 99 GLU A C 1
ATOM 685 O O . GLU A 1 99 ? 9.663 -2.923 -0.508 1.00 90.06 99 GLU A O 1
ATOM 690 N N . SER A 1 100 ? 9.599 -2.170 1.602 1.00 85.56 100 SER A N 1
ATOM 691 C CA . SER A 1 100 ? 10.253 -0.873 1.382 1.00 85.56 100 SER A CA 1
ATOM 692 C C . SER A 1 100 ? 11.561 -0.949 0.588 1.00 85.56 100 SER A C 1
ATOM 694 O O . SER A 1 100 ? 11.983 0.047 -0.006 1.00 85.56 100 SER A O 1
ATOM 696 N N . SER A 1 101 ? 12.198 -2.122 0.557 1.00 86.00 101 SER A N 1
ATOM 697 C CA . SER A 1 101 ? 13.390 -2.407 -0.231 1.00 86.00 101 SER A CA 1
ATOM 698 C C . SER A 1 101 ? 13.501 -3.895 -0.578 1.00 86.00 101 SER A C 1
ATOM 700 O O . SER A 1 101 ? 12.894 -4.751 0.057 1.00 86.00 101 SER A O 1
ATOM 702 N N . GLY A 1 102 ? 14.314 -4.211 -1.590 1.00 83.00 102 GLY A N 1
ATOM 703 C CA . GLY A 1 102 ? 14.726 -5.587 -1.901 1.00 83.00 102 GLY A CA 1
ATOM 704 C C . GLY A 1 102 ? 13.777 -6.376 -2.803 1.00 83.00 102 GLY A C 1
ATOM 705 O O . GLY A 1 102 ? 14.255 -7.097 -3.672 1.00 83.00 102 GLY A O 1
ATOM 706 N N . MET A 1 103 ? 12.463 -6.181 -2.696 1.00 86.00 103 MET A N 1
ATOM 707 C CA . MET A 1 103 ? 11.502 -7.005 -3.432 1.00 86.00 103 MET A CA 1
ATOM 708 C C . MET A 1 103 ? 11.598 -6.850 -4.964 1.00 86.00 103 MET A C 1
ATOM 710 O O . MET A 1 103 ? 11.668 -5.733 -5.480 1.00 86.00 103 MET A O 1
ATOM 714 N N . MET A 1 104 ? 11.609 -7.970 -5.693 1.00 86.75 104 MET A N 1
ATOM 715 C CA . MET A 1 104 ? 11.631 -8.049 -7.161 1.00 86.75 104 MET A CA 1
ATOM 716 C C . MET A 1 104 ? 10.969 -9.349 -7.654 1.00 86.75 104 MET A C 1
ATOM 718 O O . MET A 1 104 ? 10.624 -10.204 -6.832 1.00 86.75 104 MET A O 1
ATOM 722 N N . ALA A 1 105 ? 10.795 -9.506 -8.970 1.00 81.75 105 ALA A N 1
ATOM 723 C CA . ALA A 1 105 ? 10.206 -10.693 -9.601 1.00 81.75 105 ALA A CA 1
ATOM 724 C C . ALA A 1 105 ? 8.821 -11.089 -9.044 1.00 81.75 105 ALA A C 1
ATOM 726 O O . ALA A 1 105 ? 8.542 -12.272 -8.845 1.00 81.75 105 ALA A O 1
ATOM 727 N N . SER A 1 106 ? 7.955 -10.113 -8.749 1.00 75.00 106 SER A N 1
ATOM 728 C CA . SER A 1 106 ? 6.560 -10.372 -8.343 1.00 75.00 106 SER A CA 1
ATOM 729 C C . SER A 1 106 ? 6.428 -11.334 -7.145 1.00 75.00 106 SER A C 1
ATOM 731 O O . SER A 1 106 ? 5.550 -12.193 -7.128 1.00 75.00 106 SER A O 1
ATOM 733 N N . LEU A 1 107 ? 7.302 -11.194 -6.138 1.00 69.69 107 LEU A N 1
ATOM 734 C CA . LEU A 1 107 ? 7.347 -12.010 -4.904 1.00 69.69 107 LEU A CA 1
ATOM 735 C C . LEU A 1 107 ? 7.966 -13.411 -5.078 1.00 69.69 107 LEU A C 1
ATOM 737 O O . LEU A 1 107 ? 8.010 -14.176 -4.119 1.00 69.69 107 LEU A O 1
ATOM 741 N N . LEU A 1 108 ? 8.481 -13.752 -6.264 1.00 68.06 108 LEU A N 1
ATOM 742 C CA . LEU A 1 108 ? 9.074 -15.071 -6.525 1.00 68.06 108 LEU A CA 1
ATOM 743 C C . LEU A 1 108 ? 10.564 -15.160 -6.163 1.00 68.06 108 LEU A C 1
ATOM 745 O O . LEU A 1 108 ? 11.085 -16.263 -6.027 1.00 68.06 108 LEU A O 1
ATOM 749 N N . GLY A 1 109 ? 11.240 -14.026 -5.947 1.00 54.53 109 GLY A N 1
ATOM 750 C CA . GLY A 1 109 ? 12.600 -13.978 -5.394 1.00 54.53 109 GLY A CA 1
ATOM 751 C C . GLY A 1 109 ? 13.714 -14.565 -6.273 1.00 54.53 109 GLY A C 1
ATOM 752 O O . GLY A 1 109 ? 14.852 -14.620 -5.809 1.00 54.53 109 GLY A O 1
ATOM 753 N N . VAL A 1 110 ? 13.414 -14.981 -7.511 1.00 44.94 110 VAL A N 1
ATOM 754 C CA . VAL A 1 110 ? 14.364 -15.513 -8.507 1.00 44.94 110 VAL A CA 1
ATOM 755 C C . VAL A 1 110 ? 14.009 -15.093 -9.928 1.00 44.94 110 VAL A C 1
ATOM 757 O O . VAL A 1 110 ? 12.800 -14.979 -10.238 1.00 44.94 110 VAL A O 1
#

pLDDT: mean 91.72, std 7.73, range [44.94, 97.94]